Protein AF-F7S7Z5-F1 (afdb_monomer)

Foldseek 3Di:
DVCQLALVAAEAEDEDDPVDDCPCPVVVVVVVVSQVNRPVHHHYYYDPVVVCVVVVVVVVVVVD

pLDDT: mean 84.38, std 12.5, range [45.06, 96.5]

Structure (mmCIF, N/CA/C/O backbone):
data_AF-F7S7Z5-F1
#
_entry.id   AF-F7S7Z5-F1
#
loop_
_atom_site.group_PDB
_atom_site.id
_atom_site.type_symbol
_atom_site.label_atom_id
_atom_site.label_alt_id
_atom_site.label_comp_id
_atom_site.label_asym_id
_a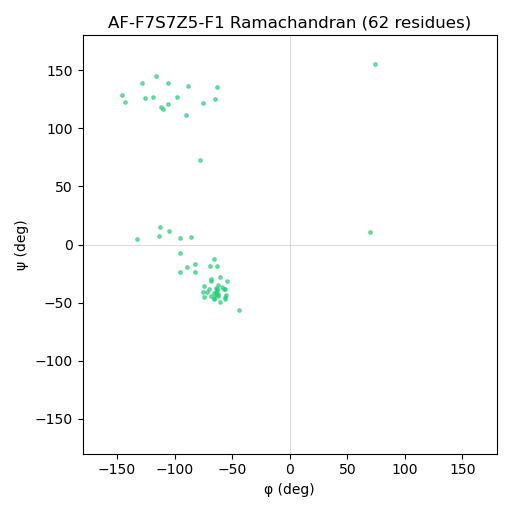tom_site.label_entity_id
_atom_site.label_seq_id
_atom_site.pdbx_PDB_ins_code
_atom_site.Cartn_x
_atom_site.Cartn_y
_atom_site.Cartn_z
_atom_site.occupancy
_atom_site.B_iso_or_equiv
_atom_site.auth_seq_id
_atom_site.auth_comp_id
_atom_site.auth_asym_id
_atom_site.auth_atom_id
_atom_site.pdbx_PDB_model_num
ATOM 1 N N . ALA A 1 1 ? 2.796 7.763 3.334 1.00 90.75 1 ALA A N 1
ATOM 2 C CA . ALA A 1 1 ? 2.775 6.875 4.519 1.00 90.75 1 ALA A CA 1
ATOM 3 C C . ALA A 1 1 ? 1.781 7.361 5.568 1.00 90.75 1 ALA A C 1
ATOM 5 O O . ALA A 1 1 ? 1.041 6.545 6.091 1.00 90.75 1 ALA A O 1
ATOM 6 N N . GLU A 1 2 ? 1.730 8.667 5.832 1.00 95.62 2 GLU A N 1
ATOM 7 C CA . GLU A 1 2 ? 0.800 9.317 6.768 1.00 95.62 2 GLU A CA 1
ATOM 8 C C . GLU A 1 2 ? -0.656 8.827 6.659 1.00 95.62 2 GLU A C 1
ATOM 10 O O . GLU A 1 2 ? -1.145 8.212 7.600 1.00 95.62 2 GLU A O 1
ATOM 15 N N . GLU A 1 3 ? -1.283 8.910 5.480 1.00 96.00 3 GLU A N 1
ATOM 16 C CA . GLU A 1 3 ? -2.659 8.416 5.267 1.00 96.00 3 GLU A CA 1
ATOM 17 C C . GLU A 1 3 ? -2.876 6.941 5.664 1.00 96.00 3 GLU A C 1
ATOM 19 O O . GLU A 1 3 ? -3.969 6.554 6.072 1.00 96.00 3 GLU A O 1
ATOM 24 N N . VAL A 1 4 ? -1.848 6.095 5.536 1.00 95.94 4 VAL A N 1
ATOM 25 C CA . VAL A 1 4 ? -1.898 4.677 5.931 1.00 95.94 4 VAL A CA 1
ATOM 26 C C . VAL A 1 4 ? -1.852 4.544 7.450 1.00 95.94 4 VAL A C 1
ATOM 28 O O . VAL A 1 4 ? -2.634 3.796 8.031 1.00 95.94 4 VAL A O 1
ATOM 31 N N . LEU A 1 5 ? -0.953 5.288 8.090 1.00 95.88 5 LEU A N 1
ATOM 32 C CA . LEU A 1 5 ? -0.769 5.271 9.540 1.00 95.88 5 LEU A CA 1
ATOM 33 C C . LEU A 1 5 ? -1.963 5.882 10.278 1.00 95.88 5 LEU A C 1
ATOM 35 O O . LEU A 1 5 ? -2.302 5.438 11.369 1.00 95.88 5 LEU A O 1
ATOM 39 N N . GLU A 1 6 ? -2.635 6.854 9.669 1.00 96.50 6 GLU A N 1
ATOM 40 C CA . GLU A 1 6 ? -3.839 7.479 10.220 1.00 96.50 6 GLU A CA 1
ATOM 41 C C . GLU A 1 6 ? -5.130 6.718 9.871 1.00 96.50 6 GLU A C 1
ATOM 43 O O . GLU A 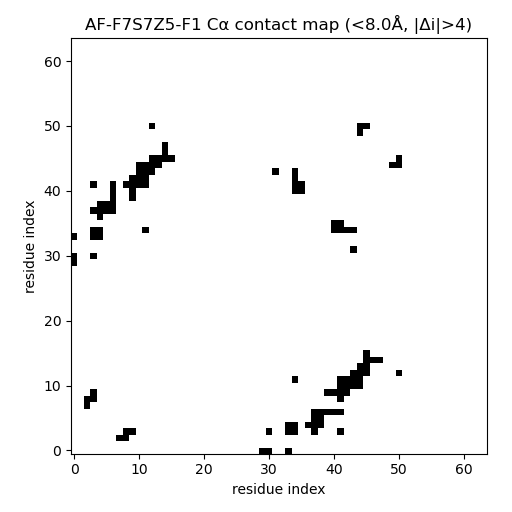1 6 ? -6.226 7.203 10.148 1.00 96.50 6 GLU A O 1
ATOM 48 N N . GLY A 1 7 ? -5.030 5.538 9.245 1.00 94.19 7 GLY A N 1
ATOM 49 C CA . GLY A 1 7 ? -6.185 4.695 8.906 1.00 94.19 7 GLY A CA 1
ATOM 50 C C . GLY A 1 7 ? -7.089 5.264 7.804 1.00 94.19 7 GLY A C 1
ATOM 51 O O . GLY A 1 7 ? -8.175 4.746 7.544 1.00 94.19 7 GLY A O 1
ATOM 52 N N . ARG A 1 8 ? -6.653 6.324 7.117 1.00 95.62 8 ARG A N 1
ATOM 53 C CA . ARG A 1 8 ? -7.393 6.952 6.011 1.00 95.62 8 ARG A CA 1
ATOM 54 C C . ARG A 1 8 ? -7.190 6.228 4.680 1.00 95.62 8 ARG A C 1
ATOM 56 O O . ARG A 1 8 ? -8.007 6.362 3.770 1.00 95.62 8 ARG A O 1
ATOM 63 N N . CYS A 1 9 ? -6.158 5.394 4.581 1.00 94.94 9 CYS A N 1
ATOM 64 C CA . CYS A 1 9 ? -5.898 4.528 3.439 1.00 94.94 9 CYS A CA 1
ATOM 65 C C . CYS A 1 9 ? -6.239 3.067 3.760 1.00 94.94 9 CYS A C 1
ATOM 67 O O . CYS A 1 9 ? -5.651 2.458 4.648 1.00 94.94 9 CYS A O 1
ATOM 69 N N . ARG A 1 10 ? -7.165 2.491 2.985 1.00 92.25 10 ARG A N 1
ATOM 70 C CA . ARG A 1 10 ? -7.575 1.079 3.110 1.00 92.25 10 ARG A CA 1
ATOM 71 C C . ARG A 1 10 ? -6.846 0.141 2.152 1.00 92.25 10 ARG A C 1
ATOM 73 O O . ARG A 1 10 ? -6.821 -1.068 2.382 1.00 92.25 10 ARG A O 1
ATOM 80 N N . ARG A 1 11 ? -6.328 0.671 1.041 1.00 91.69 11 ARG A N 1
ATOM 81 C CA . ARG A 1 11 ? -5.680 -0.107 -0.019 1.00 91.69 11 ARG A CA 1
ATOM 82 C C . ARG A 1 11 ? -4.541 0.699 -0.623 1.00 91.69 11 ARG A C 1
ATOM 84 O O . ARG A 1 11 ? -4.755 1.830 -1.054 1.00 91.69 11 ARG A O 1
ATOM 91 N N . LEU A 1 12 ? -3.374 0.082 -0.686 1.00 92.50 12 LEU A N 1
ATOM 92 C CA . LEU A 1 12 ? -2.190 0.578 -1.362 1.00 92.50 12 LEU A CA 1
ATOM 93 C C . LEU A 1 12 ? -1.928 -0.332 -2.562 1.00 92.50 12 LEU A C 1
ATOM 95 O O . LEU A 1 12 ? -1.699 -1.527 -2.387 1.00 92.50 12 LEU A O 1
ATOM 99 N N . ILE A 1 13 ? -1.967 0.234 -3.764 1.00 89.81 13 ILE A N 1
ATOM 100 C CA . ILE A 1 13 ? -1.649 -0.474 -5.006 1.00 89.81 13 ILE A CA 1
ATOM 101 C C . ILE A 1 13 ? -0.459 0.238 -5.631 1.00 89.81 13 ILE A C 1
ATOM 103 O O . ILE A 1 13 ? -0.518 1.453 -5.828 1.00 89.81 13 ILE A O 1
ATOM 107 N N . PHE A 1 14 ? 0.598 -0.503 -5.941 1.00 86.62 14 PHE A N 1
ATOM 108 C CA . PHE A 1 14 ? 1.711 0.008 -6.730 1.00 86.62 14 PHE A CA 1
ATOM 109 C C . PHE A 1 14 ? 2.002 -0.943 -7.889 1.00 86.62 14 PHE A C 1
ATOM 111 O O . PHE A 1 14 ? 1.952 -2.160 -7.735 1.00 86.62 14 PHE A O 1
ATOM 118 N N . PHE A 1 15 ? 2.286 -0.370 -9.056 1.00 82.00 15 PHE A N 1
ATOM 119 C CA . PHE A 1 15 ? 2.702 -1.113 -10.238 1.00 82.00 15 PHE A CA 1
ATOM 120 C C . PHE A 1 15 ? 4.163 -0.797 -10.505 1.00 82.00 15 PHE A C 1
ATOM 122 O O . PHE A 1 15 ? 4.515 0.356 -10.753 1.00 82.00 15 PHE A O 1
ATOM 129 N N . GLU A 1 16 ? 5.005 -1.816 -10.416 1.00 73.88 16 GLU A N 1
ATOM 130 C CA . GLU A 1 16 ? 6.420 -1.693 -10.729 1.00 73.88 16 GLU A CA 1
ATOM 131 C C . GLU A 1 16 ? 6.660 -1.953 -12.223 1.00 73.88 16 GLU A C 1
ATOM 133 O O . GLU A 1 16 ? 6.123 -2.910 -12.783 1.00 73.88 16 GLU A O 1
ATOM 138 N N . ASP A 1 17 ? 7.489 -1.123 -12.863 1.00 78.62 17 ASP A N 1
ATOM 139 C CA . ASP A 1 17 ? 8.096 -1.471 -14.149 1.00 78.62 17 ASP A CA 1
ATOM 140 C C . ASP A 1 17 ?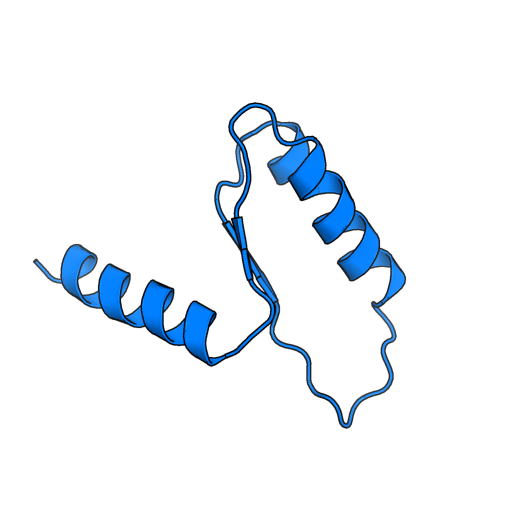 9.436 -2.178 -13.884 1.00 78.62 17 ASP A C 1
ATOM 142 O O . ASP A 1 17 ? 10.383 -1.533 -13.423 1.00 78.62 17 ASP A O 1
ATOM 146 N N . PRO A 1 18 ? 9.560 -3.485 -14.176 1.00 71.19 18 PRO A N 1
ATOM 147 C CA . PRO A 1 18 ? 10.782 -4.238 -13.907 1.00 71.19 18 PRO A CA 1
ATOM 148 C C . PRO A 1 18 ? 11.987 -3.783 -14.748 1.00 71.19 18 PRO A C 1
ATOM 150 O O . PRO A 1 18 ? 13.111 -4.196 -14.456 1.00 71.19 18 PRO A O 1
ATOM 153 N N . HIS A 1 19 ? 11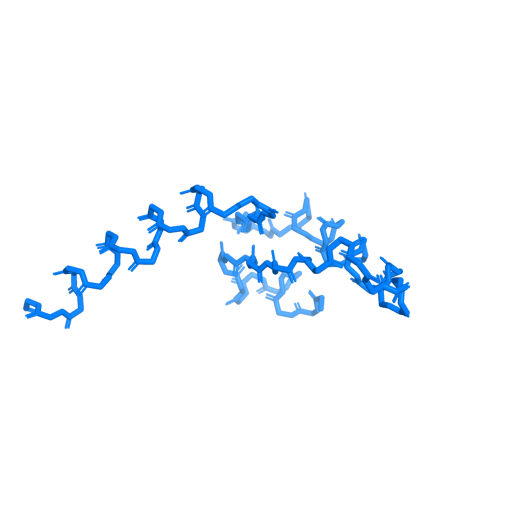.783 -2.959 -15.783 1.00 77.44 19 HIS A N 1
ATOM 154 C CA . HIS A 1 19 ? 12.840 -2.487 -16.683 1.00 77.44 19 HIS A CA 1
ATOM 155 C C . HIS A 1 19 ? 13.423 -1.122 -16.293 1.00 77.44 19 HIS A C 1
ATOM 157 O O . HIS A 1 19 ? 14.417 -0.699 -16.889 1.00 77.44 19 HIS A O 1
ATOM 163 N N . VAL A 1 20 ? 12.842 -0.430 -15.307 1.00 77.31 20 VAL A N 1
ATOM 164 C CA . VAL A 1 20 ? 13.287 0.898 -14.861 1.00 77.31 20 VAL A CA 1
ATOM 165 C C . VAL A 1 20 ? 14.001 0.785 -13.514 1.00 77.31 20 VAL A C 1
ATOM 167 O O . VAL A 1 20 ? 13.600 0.031 -12.630 1.00 77.31 20 VAL A O 1
ATOM 170 N N . ALA A 1 21 ? 15.105 1.521 -13.352 1.00 67.56 21 ALA A N 1
ATOM 171 C CA . ALA A 1 21 ? 15.829 1.559 -12.087 1.00 67.56 21 ALA A CA 1
ATOM 172 C C . ALA A 1 21 ? 14.949 2.153 -10.971 1.00 67.56 21 ALA A C 1
ATOM 174 O O . ALA A 1 21 ? 14.284 3.171 -11.159 1.00 67.56 21 ALA A O 1
ATOM 175 N N . ARG A 1 22 ? 14.964 1.510 -9.798 1.00 70.75 22 ARG A N 1
ATOM 176 C CA . ARG A 1 22 ? 14.080 1.809 -8.663 1.00 70.75 22 ARG A CA 1
ATOM 177 C C . ARG A 1 22 ? 14.527 3.056 -7.887 1.00 70.75 22 ARG A C 1
ATOM 179 O O . ARG A 1 22 ? 15.022 2.952 -6.767 1.00 70.75 22 ARG A O 1
ATOM 186 N N . GLU A 1 23 ? 14.345 4.245 -8.460 1.00 76.88 23 GLU A N 1
ATOM 187 C CA . GLU A 1 23 ? 14.641 5.524 -7.781 1.00 76.88 23 GLU A CA 1
ATOM 188 C C . GLU A 1 23 ? 13.772 5.758 -6.527 1.00 76.88 23 GLU A C 1
ATOM 190 O O . GLU A 1 23 ? 14.149 6.530 -5.649 1.00 76.88 23 GLU A O 1
ATOM 195 N N . HIS A 1 24 ? 12.646 5.045 -6.409 1.00 80.88 24 HIS A N 1
ATOM 196 C CA . HIS A 1 24 ? 11.667 5.176 -5.322 1.00 80.88 24 HIS A CA 1
ATOM 197 C C . HIS A 1 24 ? 11.584 3.945 -4.406 1.00 80.88 24 HIS A C 1
ATOM 199 O O . HIS A 1 24 ? 10.628 3.810 -3.643 1.00 80.88 24 HIS A O 1
ATOM 205 N N . GLU A 1 25 ? 12.565 3.037 -4.457 1.00 86.25 25 GLU A N 1
ATOM 206 C CA . GLU A 1 25 ? 12.530 1.779 -3.690 1.00 86.25 25 GLU A CA 1
ATOM 207 C C . GLU A 1 25 ? 12.334 2.019 -2.186 1.00 86.25 25 GLU A C 1
ATOM 209 O O . GLU A 1 25 ? 11.527 1.364 -1.529 1.00 86.25 25 GLU A O 1
ATOM 214 N N . ALA A 1 26 ? 13.047 3.005 -1.637 1.00 89.38 26 ALA A N 1
ATOM 215 C CA . ALA A 1 26 ? 12.956 3.345 -0.222 1.00 89.38 26 ALA A CA 1
ATOM 216 C C . ALA A 1 26 ? 11.552 3.835 0.168 1.00 89.38 26 ALA A C 1
ATOM 218 O O . ALA A 1 26 ? 11.055 3.491 1.242 1.00 89.38 26 ALA A O 1
ATOM 219 N N . ASP A 1 27 ? 10.900 4.600 -0.708 1.00 89.25 27 ASP A N 1
ATOM 220 C CA . ASP A 1 27 ? 9.552 5.118 -0.482 1.00 89.25 27 ASP A CA 1
ATOM 221 C C . ASP A 1 27 ? 8.500 4.006 -0.574 1.00 89.25 27 ASP A C 1
ATOM 223 O O . ASP A 1 27 ? 7.600 3.941 0.267 1.00 89.25 27 ASP A O 1
ATOM 227 N N . ILE A 1 28 ? 8.639 3.087 -1.537 1.00 88.94 28 ILE A N 1
ATOM 228 C CA . ILE A 1 28 ? 7.773 1.905 -1.663 1.00 88.94 28 ILE A CA 1
ATOM 229 C C . ILE A 1 28 ? 7.888 1.048 -0.401 1.00 88.94 28 ILE A C 1
ATOM 231 O O . ILE A 1 28 ? 6.878 0.760 0.240 1.00 88.94 28 ILE A O 1
ATOM 235 N N . GLN A 1 29 ? 9.108 0.733 0.038 1.00 90.56 29 GLN A N 1
ATOM 236 C CA . GLN A 1 29 ? 9.332 -0.036 1.264 1.00 90.56 29 GLN A CA 1
ATOM 237 C C . GLN A 1 29 ? 8.804 0.676 2.514 1.00 90.56 29 GLN A C 1
ATOM 239 O O . GLN A 1 29 ? 8.317 0.030 3.448 1.00 90.56 29 GLN A O 1
ATOM 244 N N . LEU A 1 30 ? 8.892 2.008 2.562 1.00 93.69 30 LEU A N 1
ATOM 245 C CA . LEU A 1 30 ? 8.316 2.798 3.645 1.00 93.69 30 LEU A CA 1
ATOM 246 C C . LEU A 1 30 ? 6.787 2.667 3.668 1.00 93.69 30 LEU A C 1
ATOM 248 O O . LEU A 1 30 ? 6.203 2.487 4.739 1.00 93.69 30 LEU A O 1
ATOM 252 N N . LEU A 1 31 ? 6.140 2.729 2.504 1.00 93.56 31 LEU A N 1
ATOM 253 C CA . LEU A 1 31 ? 4.696 2.554 2.372 1.00 93.56 31 LEU A CA 1
ATOM 254 C C . LEU A 1 31 ? 4.258 1.129 2.726 1.00 93.56 31 LEU A C 1
ATOM 256 O O . LEU A 1 31 ? 3.339 0.971 3.529 1.00 93.56 31 LEU A O 1
ATOM 260 N N . GLU A 1 32 ? 4.944 0.104 2.217 1.00 93.38 32 GLU A N 1
ATOM 261 C CA . GLU A 1 32 ? 4.688 -1.297 2.568 1.00 93.38 32 GLU A CA 1
ATOM 262 C C . GLU A 1 32 ? 4.797 -1.515 4.078 1.00 93.38 32 GLU A C 1
ATOM 264 O O . GLU A 1 32 ? 3.916 -2.112 4.702 1.00 93.38 32 GLU A O 1
ATOM 269 N N . ARG A 1 33 ? 5.843 -0.969 4.703 1.00 95.44 33 ARG A N 1
ATOM 270 C CA . ARG A 1 33 ? 6.024 -1.048 6.153 1.00 95.44 33 ARG A CA 1
ATOM 271 C C . ARG A 1 33 ? 4.891 -0.359 6.899 1.00 95.44 33 ARG A C 1
ATOM 273 O O . ARG A 1 33 ? 4.391 -0.926 7.864 1.00 95.44 33 ARG A O 1
ATOM 280 N N . ALA A 1 34 ? 4.456 0.817 6.448 1.00 96.44 34 ALA A N 1
ATOM 281 C CA . ALA A 1 34 ? 3.341 1.531 7.062 1.00 96.44 34 ALA A CA 1
ATOM 282 C C . ALA A 1 34 ? 2.048 0.700 7.055 1.00 96.44 34 ALA A C 1
ATOM 284 O O . ALA A 1 34 ? 1.323 0.714 8.047 1.00 96.44 34 ALA A O 1
ATOM 285 N N . THR A 1 35 ? 1.788 -0.090 6.003 1.00 95.94 35 THR A N 1
ATOM 286 C CA . THR A 1 35 ? 0.583 -0.945 5.950 1.00 95.94 35 THR A CA 1
ATOM 2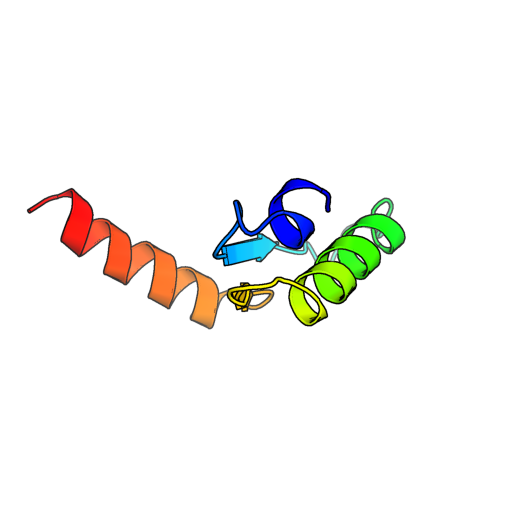87 C C . THR A 1 35 ? 0.524 -1.980 7.076 1.00 95.94 35 THR A C 1
ATOM 289 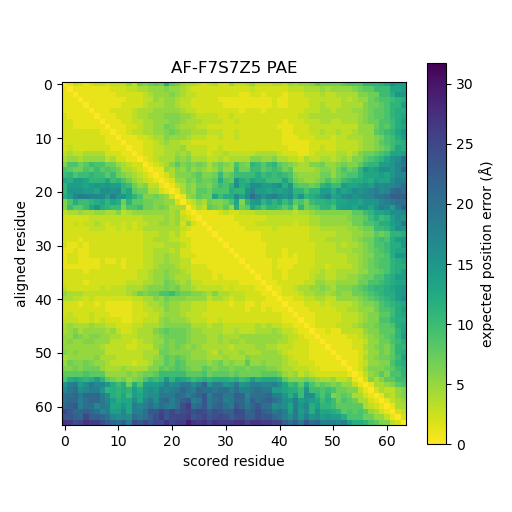O O . THR A 1 35 ? -0.564 -2.324 7.532 1.00 95.94 35 THR A O 1
ATOM 292 N N . ARG A 1 36 ? 1.681 -2.424 7.591 1.00 95.19 36 ARG A N 1
ATOM 293 C CA . ARG A 1 36 ? 1.774 -3.354 8.731 1.00 95.19 36 ARG A CA 1
ATOM 294 C C . ARG A 1 36 ? 1.348 -2.732 10.062 1.00 95.19 36 ARG A C 1
ATOM 296 O O . ARG A 1 36 ? 1.063 -3.473 10.995 1.00 95.19 36 ARG A O 1
ATOM 303 N N . PHE A 1 37 ? 1.311 -1.403 10.143 1.00 96.44 37 PHE A N 1
ATOM 304 C CA . PHE A 1 37 ? 0.961 -0.644 11.347 1.00 96.44 37 PHE A CA 1
ATOM 305 C C . PHE A 1 37 ? -0.353 0.136 11.204 1.00 96.44 37 PHE A C 1
ATOM 307 O O . PHE A 1 37 ? -0.692 0.920 12.086 1.00 96.44 37 PHE A O 1
ATOM 314 N N . ALA A 1 38 ? -1.092 -0.059 10.108 1.00 96.31 38 ALA A N 1
ATOM 315 C CA . ALA A 1 38 ? -2.364 0.615 9.880 1.00 96.31 38 ALA A CA 1
ATOM 316 C C . ALA A 1 38 ? -3.407 0.173 10.935 1.00 96.31 38 ALA A C 1
ATOM 318 O O . ALA A 1 38 ? -3.659 -1.031 11.040 1.00 96.31 38 ALA A O 1
ATOM 319 N N . PRO A 1 39 ? -4.042 1.102 11.680 1.00 91.81 39 PRO A N 1
ATOM 320 C CA . PRO A 1 39 ? -4.959 0.781 12.783 1.00 91.81 39 PRO A CA 1
ATOM 321 C C . PRO A 1 39 ? -6.136 -0.122 12.388 1.00 91.81 39 PRO A C 1
ATOM 323 O O . PRO A 1 39 ? -6.492 -1.031 13.132 1.00 91.81 39 PRO A O 1
ATOM 326 N N . ASP A 1 40 ? -6.681 0.091 11.189 1.00 92.06 40 ASP A N 1
ATOM 327 C CA . ASP A 1 40 ? -7.800 -0.677 10.623 1.00 92.06 40 ASP A CA 1
ATOM 328 C C . ASP A 1 40 ? -7.350 -1.658 9.525 1.00 92.06 40 ASP A C 1
ATOM 330 O O . ASP A 1 40 ? -8.162 -2.213 8.780 1.00 92.06 40 ASP A O 1
ATOM 334 N N . GLY A 1 41 ? -6.036 -1.861 9.410 1.00 93.50 41 GLY A N 1
ATOM 335 C CA . GLY A 1 41 ? -5.412 -2.575 8.308 1.00 93.50 41 GLY A CA 1
ATOM 336 C C . GLY A 1 41 ? -5.390 -1.773 7.003 1.00 93.50 41 GLY A C 1
ATOM 337 O O . GLY A 1 41 ? -6.200 -0.885 6.742 1.00 93.50 41 GLY A O 1
ATOM 338 N N . CYS A 1 42 ? -4.430 -2.111 6.148 1.00 95.62 42 CYS A N 1
ATOM 339 C CA . CYS A 1 42 ? -4.346 -1.598 4.790 1.00 95.62 42 CYS A CA 1
ATOM 340 C C . CYS A 1 42 ? -3.840 -2.721 3.887 1.00 95.62 42 CYS A C 1
ATOM 342 O O . CYS A 1 42 ? -2.783 -3.300 4.141 1.00 95.62 42 CYS A O 1
ATOM 344 N N . LEU A 1 43 ? -4.617 -3.069 2.860 1.00 93.00 43 LEU A N 1
ATOM 345 C CA . LEU A 1 43 ? -4.220 -4.105 1.913 1.00 93.00 43 LEU A CA 1
ATOM 346 C C . LEU A 1 43 ? -3.150 -3.544 0.975 1.00 93.00 43 LEU A C 1
ATOM 348 O O . LEU A 1 43 ? -3.407 -2.571 0.270 1.00 93.00 43 LEU A O 1
ATOM 352 N N . CYS A 1 44 ? -1.979 -4.173 0.948 1.00 92.81 44 CYS A N 1
ATOM 353 C CA . CYS A 1 44 ? -0.914 -3.850 0.007 1.00 92.81 44 CYS A CA 1
ATOM 354 C C . CYS A 1 44 ? -0.948 -4.827 -1.173 1.00 92.81 44 CYS A C 1
ATOM 356 O O . CYS A 1 44 ? -0.971 -6.039 -0.959 1.00 92.81 44 CYS A O 1
ATOM 358 N N . ILE A 1 45 ? -0.982 -4.297 -2.396 1.00 91.62 45 ILE A N 1
ATOM 359 C CA . ILE A 1 45 ? -1.040 -5.059 -3.646 1.00 91.62 45 ILE A CA 1
ATOM 360 C C . ILE A 1 45 ? 0.105 -4.605 -4.546 1.00 91.62 45 ILE A C 1
ATOM 362 O O . ILE A 1 45 ? 0.229 -3.413 -4.834 1.00 91.62 45 ILE A O 1
ATOM 366 N N . ASN A 1 46 ? 0.899 -5.570 -5.001 1.00 88.31 46 ASN A N 1
ATOM 367 C CA . ASN A 1 46 ? 2.069 -5.348 -5.849 1.00 88.31 46 ASN A CA 1
ATOM 368 C C . ASN A 1 46 ? 2.133 -6.275 -7.070 1.00 88.31 46 ASN A C 1
ATOM 370 O O . ASN A 1 46 ? 3.101 -6.236 -7.826 1.00 88.31 46 ASN A O 1
ATOM 374 N N . ASP A 1 47 ? 1.100 -7.092 -7.280 1.00 87.44 47 ASP A N 1
ATOM 375 C CA . ASP A 1 47 ? 0.974 -7.962 -8.439 1.00 87.44 47 ASP A CA 1
ATOM 376 C C . ASP A 1 47 ? -0.236 -7.571 -9.295 1.00 87.44 47 ASP A C 1
ATOM 378 O O . ASP A 1 47 ? -1.288 -7.147 -8.801 1.00 87.44 47 ASP A O 1
ATOM 382 N N . THR A 1 48 ? -0.074 -7.722 -10.608 1.00 84.88 48 THR A N 1
ATOM 383 C CA . THR A 1 48 ? -1.081 -7.322 -11.592 1.00 84.88 48 THR A CA 1
ATOM 384 C C . THR A 1 48 ? -2.380 -8.109 -11.440 1.00 84.88 48 THR A C 1
ATOM 386 O O . THR A 1 48 ? -3.446 -7.512 -11.533 1.00 84.88 48 THR A O 1
ATOM 389 N N . ALA A 1 49 ? -2.323 -9.411 -11.142 1.00 86.75 49 ALA A N 1
ATOM 390 C CA . ALA A 1 49 ? -3.518 -10.253 -11.064 1.00 86.75 49 ALA A CA 1
ATOM 391 C C . ALA A 1 49 ? -4.442 -9.832 -9.908 1.00 86.75 49 ALA A C 1
ATOM 393 O O . ALA A 1 49 ? -5.650 -9.663 -10.091 1.00 86.75 49 ALA A O 1
ATOM 394 N N . SER A 1 50 ? -3.879 -9.597 -8.722 1.00 85.88 50 SER A N 1
ATOM 395 C CA . SER A 1 50 ? -4.620 -9.079 -7.572 1.00 85.88 50 SER A CA 1
ATOM 396 C C . SER A 1 50 ? -5.145 -7.671 -7.841 1.00 85.88 50 SER A C 1
ATOM 398 O O . SER A 1 50 ? -6.287 -7.360 -7.498 1.00 85.88 50 SER A O 1
ATOM 400 N N . ALA A 1 51 ? -4.346 -6.808 -8.471 1.00 84.88 51 ALA A N 1
ATOM 401 C CA . ALA A 1 51 ? -4.772 -5.450 -8.784 1.00 84.88 51 ALA A CA 1
ATOM 402 C C . ALA A 1 51 ? -5.929 -5.425 -9.800 1.00 84.88 51 ALA A C 1
ATOM 404 O O . ALA A 1 51 ? -6.896 -4.683 -9.613 1.00 84.88 51 ALA A O 1
ATOM 405 N N . GLU A 1 52 ? -5.878 -6.267 -10.834 1.00 84.06 52 GLU A N 1
ATOM 406 C CA . GLU A 1 52 ? -6.953 -6.462 -11.814 1.00 84.06 52 GLU A CA 1
ATOM 407 C C . GLU A 1 52 ? -8.222 -7.005 -11.159 1.00 84.06 52 GLU A C 1
ATOM 409 O O . GLU A 1 52 ? -9.311 -6.487 -11.405 1.00 84.06 52 GLU A O 1
ATOM 414 N N . PHE A 1 53 ? -8.106 -7.995 -10.273 1.00 84.12 53 PHE A N 1
ATOM 415 C CA . PHE A 1 53 ? -9.245 -8.514 -9.514 1.00 84.12 53 PHE A CA 1
ATOM 416 C C . PHE A 1 53 ? -9.948 -7.405 -8.718 1.00 84.12 53 PHE A C 1
ATOM 418 O O . PHE A 1 53 ? -11.171 -7.254 -8.782 1.00 84.12 53 PHE A O 1
ATOM 425 N N . TRP A 1 54 ? -9.176 -6.581 -8.007 1.00 78.50 54 TRP A N 1
ATOM 426 C CA . TRP A 1 54 ? -9.731 -5.494 -7.203 1.00 78.50 54 TRP A CA 1
ATOM 427 C C . TRP A 1 54 ? -10.309 -4.356 -8.044 1.00 78.50 54 TRP A C 1
ATOM 429 O O . TRP A 1 54 ? -11.347 -3.805 -7.682 1.00 78.50 54 TRP A O 1
ATOM 439 N N . THR A 1 55 ? -9.679 -4.002 -9.162 1.00 76.31 55 THR A N 1
ATOM 440 C CA . THR A 1 55 ? -10.151 -2.913 -10.034 1.00 76.31 55 THR A CA 1
ATOM 441 C C . THR A 1 55 ? -11.367 -3.316 -10.867 1.00 76.31 55 THR A C 1
ATOM 443 O O . THR A 1 55 ? -12.320 -2.543 -10.958 1.00 76.31 55 THR A O 1
ATOM 446 N N . SER A 1 56 ? -11.393 -4.535 -11.409 1.00 79.56 56 SER A N 1
ATOM 447 C CA . SER A 1 56 ? -12.534 -5.057 -12.176 1.00 79.56 56 SER A CA 1
ATOM 448 C C . SER A 1 56 ? -13.763 -5.305 -11.299 1.00 79.56 56 SER A C 1
ATOM 450 O O . SER A 1 56 ? -14.867 -4.886 -11.652 1.00 79.56 56 SER A O 1
ATOM 452 N N . GLY A 1 57 ? -13.579 -5.905 -10.118 1.00 68.25 57 GLY A N 1
ATOM 453 C CA . GLY A 1 57 ? -14.663 -6.137 -9.163 1.00 68.25 57 GLY A CA 1
ATOM 454 C C . GLY A 1 57 ? -15.270 -4.837 -8.628 1.00 68.25 57 GLY A C 1
ATOM 455 O O . GLY A 1 57 ? -16.486 -4.737 -8.479 1.00 68.25 57 GLY A O 1
ATOM 456 N N . PHE A 1 58 ? -14.447 -3.809 -8.388 1.00 63.56 58 PHE A N 1
ATOM 457 C CA . PHE A 1 58 ? -14.930 -2.496 -7.949 1.00 63.56 58 PHE A CA 1
ATOM 458 C C . PHE A 1 58 ? -15.599 -1.708 -9.084 1.00 63.56 58 PHE A C 1
ATOM 460 O O . PHE A 1 58 ? -16.607 -1.046 -8.850 1.00 63.56 58 PHE A O 1
ATOM 467 N N . GLY A 1 59 ? -15.103 -1.825 -10.322 1.00 58.53 59 GLY A N 1
ATOM 468 C CA . GLY A 1 59 ? -15.732 -1.223 -11.501 1.00 58.53 59 GLY A CA 1
ATOM 469 C C . GLY A 1 59 ? -17.182 -1.676 -11.699 1.00 58.53 59 GLY A C 1
ATOM 470 O O . GLY A 1 59 ? -18.042 -0.856 -12.010 1.00 58.53 59 GLY A O 1
ATOM 471 N N . ALA A 1 60 ? -17.477 -2.949 -11.421 1.00 59.16 60 ALA A N 1
ATOM 472 C CA . ALA A 1 60 ? -18.839 -3.482 -11.463 1.00 59.16 60 ALA A CA 1
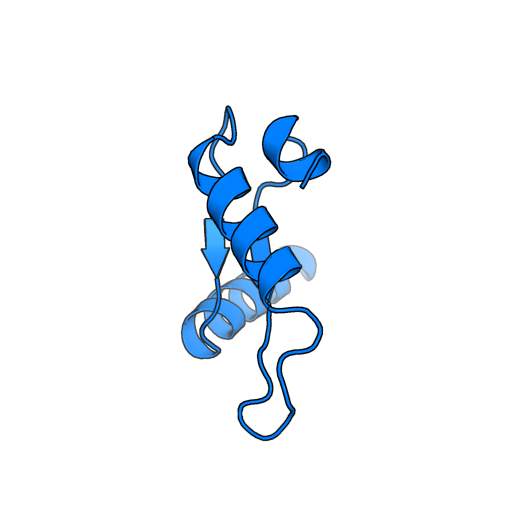ATOM 473 C C . ALA A 1 60 ? -19.757 -2.924 -10.354 1.00 59.16 60 ALA A C 1
ATOM 475 O O . ALA A 1 60 ? -20.958 -2.803 -10.566 1.00 59.16 60 ALA A O 1
ATOM 476 N N . LEU A 1 61 ? -19.208 -2.563 -9.187 1.00 57.41 61 LEU A N 1
ATOM 477 C CA . LEU A 1 61 ? -19.965 -2.002 -8.057 1.00 57.41 61 LEU A CA 1
ATOM 478 C C . LEU A 1 61 ? -20.224 -0.493 -8.182 1.00 57.41 61 LEU A C 1
ATOM 480 O O . LEU A 1 61 ? -21.154 0.011 -7.565 1.00 57.41 61 LEU A O 1
ATOM 484 N N . VAL A 1 62 ? -19.399 0.232 -8.942 1.00 58.75 62 VAL A N 1
ATOM 485 C CA . VAL A 1 62 ? -19.524 1.690 -9.139 1.00 58.75 62 VAL A CA 1
ATOM 486 C C . VAL A 1 62 ? -20.427 2.046 -10.329 1.00 58.75 62 VAL A C 1
ATOM 488 O O . VAL A 1 62 ? -20.926 3.165 -10.401 1.00 58.75 62 VAL A O 1
ATOM 491 N N . GLN A 1 63 ? -2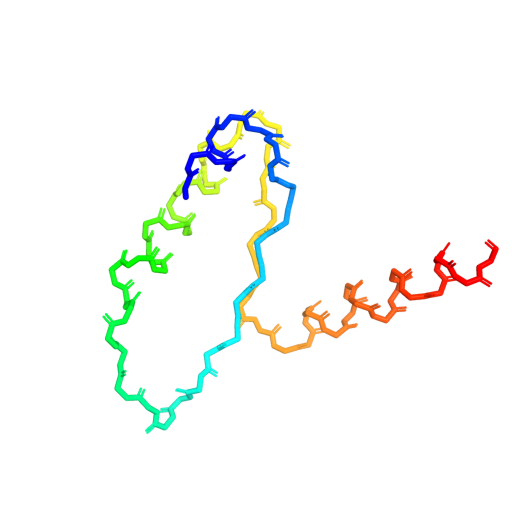0.657 1.112 -11.258 1.00 52.81 63 GLN A N 1
ATOM 492 C CA . GLN A 1 63 ? -21.554 1.296 -12.409 1.00 52.81 63 GLN A CA 1
ATOM 493 C C . GLN A 1 63 ? -22.986 0.763 -12.192 1.00 52.81 63 GLN A C 1
ATOM 495 O O . GLN A 1 63 ? -23.771 0.756 -13.141 1.00 52.81 63 GLN A O 1
ATOM 500 N N . GLY A 1 64 ? -23.314 0.305 -10.979 1.00 45.06 64 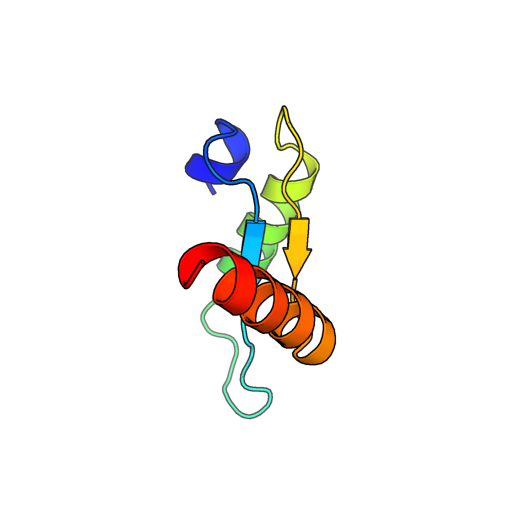GLY A N 1
ATOM 501 C CA . GLY A 1 64 ? -24.643 -0.181 -10.586 1.00 45.06 64 GLY A CA 1
ATOM 502 C C . GLY A 1 64 ? -25.442 0.838 -9.790 1.00 45.06 64 GLY A C 1
ATOM 503 O O . GLY A 1 64 ? -24.824 1.552 -8.970 1.00 45.06 64 GLY A O 1
#

Mean predicted aligned error: 6.28 Å

Solvent-accessible surface area (backbone atoms only — not comparable to full-atom values): 3831 Å² total; per-residue (Å²): 86,66,52,27,51,72,46,73,30,60,67,48,78,54,86,80,62,92,89,55,84,71,89,53,50,70,58,52,55,48,39,60,54,28,30,80,61,16,80,77,45,30,50,77,40,72,49,69,70,63,47,49,53,54,52,55,58,46,52,60,63,72,77,102

Radius of gyration: 13.31 Å; Cα contacts (8 Å, |Δi|>4): 58; chains: 1; bounding box: 40×20×30 Å

Nearest PDB structures (foldseek):
  6k1x-assembly1_A  TM=5.272E-01  e=1.108E+00  Rhodothermus marinus DSM 4252
  6mza-assembly1_A  TM=4.408E-01  e=1.108E+00  Rickettsia prowazekii str. Madrid E
  7q3k-assembly3_C  TM=4.066E-01  e=3.358E+00  synthetic construct
  7ce3-assembly1_A  TM=3.648E-01  e=4.747E+00  Homo sapiens

Sequence (64 aa):
AEEVLEGRCRRLIFFEDPHVAREHEADIQLLERATRFAPDGCLCINDTASAEFWTSGFGALVQG

Secondary structure (DSSP, 8-state):
-HHHHTT--SEEE----TTS--TTHHHHHHHHHHHTT-TT--EEE-SHHHHHHHHHHHHHHH--